Protein AF-A0A2E0YSV2-F1 (afdb_monomer)

Structure (mmCIF, N/CA/C/O backbone):
data_AF-A0A2E0YSV2-F1
#
_entry.id   AF-A0A2E0YSV2-F1
#
loop_
_atom_site.group_PDB
_atom_site.id
_atom_site.type_symbol
_atom_site.label_atom_id
_atom_site.label_alt_id
_atom_site.label_comp_id
_atom_site.label_asym_id
_atom_site.label_entity_id
_atom_site.label_seq_id
_atom_site.pdbx_PDB_ins_code
_atom_site.Cartn_x
_atom_site.Cartn_y
_atom_site.Cartn_z
_atom_site.occupancy
_atom_site.B_iso_or_equiv
_atom_site.auth_seq_id
_atom_site.auth_comp_id
_atom_site.auth_asym_id
_atom_site.auth_atom_id
_atom_site.pdbx_PDB_model_num
ATOM 1 N N . MET A 1 1 ? -1.233 -5.676 -20.119 1.00 52.59 1 MET A N 1
ATOM 2 C CA . MET A 1 1 ? -2.463 -4.880 -19.888 1.00 52.59 1 MET A CA 1
ATOM 3 C C . MET A 1 1 ? -2.599 -4.686 -18.378 1.00 52.59 1 MET A C 1
ATOM 5 O O . MET A 1 1 ? -2.211 -5.600 -17.661 1.00 52.59 1 MET A O 1
ATOM 9 N N . ILE A 1 2 ? -3.046 -3.529 -17.864 1.00 56.75 2 ILE A N 1
ATOM 10 C CA . ILE A 1 2 ? -3.364 -3.408 -16.423 1.00 56.75 2 ILE A CA 1
ATOM 11 C C . ILE A 1 2 ? -4.667 -4.171 -16.215 1.00 56.75 2 ILE A C 1
ATOM 13 O O . ILE A 1 2 ? -5.669 -3.808 -16.828 1.00 56.75 2 ILE A O 1
ATOM 17 N N . GLN A 1 3 ? -4.636 -5.255 -15.441 1.00 59.00 3 GLN A N 1
ATOM 18 C CA . GLN A 1 3 ? -5.777 -6.163 -15.375 1.00 59.00 3 GLN A CA 1
ATOM 19 C C . GLN A 1 3 ? -6.848 -5.660 -14.395 1.00 59.00 3 GLN A C 1
ATOM 21 O O . GLN A 1 3 ? -8.023 -5.757 -14.731 1.00 59.00 3 GLN A O 1
ATOM 26 N N . PHE A 1 4 ? -6.489 -5.092 -13.231 1.00 71.75 4 PHE A N 1
ATOM 27 C CA . PHE A 1 4 ? -7.452 -4.528 -12.258 1.00 71.75 4 PHE A CA 1
ATOM 28 C C . PHE A 1 4 ? -6.756 -3.802 -11.080 1.00 71.75 4 PHE A C 1
ATOM 30 O O . PHE A 1 4 ? -5.573 -4.028 -10.802 1.00 71.75 4 PHE A O 1
ATOM 37 N N . LEU A 1 5 ? -7.491 -2.917 -10.388 1.00 72.69 5 LEU A N 1
ATOM 38 C CA . LEU A 1 5 ? -7.067 -2.229 -9.155 1.00 72.69 5 LEU A CA 1
ATOM 39 C C . LEU A 1 5 ? -7.103 -3.211 -7.982 1.00 72.69 5 LEU A C 1
ATOM 41 O O . LEU A 1 5 ? -8.161 -3.517 -7.491 1.00 72.69 5 LEU A O 1
ATOM 45 N N . LYS A 1 6 ? -5.983 -3.689 -7.466 1.00 80.00 6 LYS A N 1
ATOM 46 C CA . LYS A 1 6 ? -5.966 -4.673 -6.381 1.00 80.00 6 LYS A CA 1
ATOM 47 C C . LYS A 1 6 ? -6.408 -4.109 -5.029 1.00 80.00 6 LYS A C 1
ATOM 49 O O . LYS A 1 6 ? -7.178 -4.757 -4.328 1.00 80.00 6 LYS A O 1
ATOM 54 N N . VAL A 1 7 ? -5.874 -2.958 -4.640 1.00 88.62 7 VAL A N 1
ATOM 55 C CA . VAL A 1 7 ? -6.007 -2.444 -3.273 1.00 88.62 7 VAL A CA 1
ATOM 56 C C . VAL A 1 7 ? -6.000 -0.923 -3.265 1.00 88.62 7 VAL A C 1
ATOM 58 O O . VAL A 1 7 ? -5.335 -0.291 -4.091 1.00 88.62 7 VAL A O 1
ATOM 61 N N . ILE A 1 8 ? -6.755 -0.352 -2.332 1.00 93.75 8 ILE A N 1
ATOM 62 C CA . ILE A 1 8 ? -6.673 1.056 -1.953 1.00 93.75 8 ILE A CA 1
ATOM 63 C C . ILE A 1 8 ? -6.161 1.096 -0.520 1.00 93.75 8 ILE A C 1
ATOM 65 O O . ILE A 1 8 ? -6.873 0.655 0.381 1.00 93.75 8 ILE A O 1
ATOM 69 N N . ASP A 1 9 ? -4.973 1.650 -0.304 1.00 95.50 9 ASP A N 1
ATOM 70 C CA . ASP A 1 9 ? -4.430 1.799 1.040 1.00 95.50 9 ASP A CA 1
ATOM 71 C C . ASP A 1 9 ? -4.544 3.238 1.527 1.00 95.50 9 ASP A C 1
ATOM 73 O O . ASP A 1 9 ? -4.171 4.203 0.849 1.00 95.50 9 ASP A O 1
ATOM 77 N N . ILE A 1 10 ? -5.050 3.369 2.743 1.00 96.94 10 ILE A N 1
ATOM 78 C CA . ILE A 1 10 ? -5.317 4.621 3.430 1.00 96.94 10 ILE A CA 1
ATOM 79 C C . ILE A 1 10 ? -4.297 4.757 4.555 1.00 96.94 10 ILE A C 1
ATOM 81 O O . ILE A 1 10 ? -4.208 3.903 5.439 1.00 96.94 10 ILE A O 1
ATOM 85 N N . ALA A 1 11 ? -3.537 5.848 4.527 1.00 95.94 11 ALA A N 1
ATOM 86 C CA . ALA A 1 11 ? -2.695 6.245 5.640 1.00 95.94 11 ALA A CA 1
ATOM 87 C C . ALA A 1 11 ? -3.580 6.665 6.816 1.00 95.94 11 ALA A C 1
ATOM 89 O O . ALA A 1 11 ? -4.448 7.528 6.673 1.00 95.94 11 ALA A O 1
ATOM 90 N N . VAL A 1 12 ? -3.326 6.089 7.984 1.00 95.50 12 VAL A N 1
ATOM 91 C CA . VAL A 1 12 ? -3.975 6.433 9.250 1.00 95.50 12 VAL A CA 1
ATOM 92 C C . VAL A 1 12 ? -2.918 6.646 10.325 1.00 95.50 12 VAL A C 1
ATOM 94 O O . VAL A 1 12 ? -1.826 6.075 10.275 1.00 95.50 12 VAL A O 1
ATOM 97 N N . LYS A 1 13 ? -3.223 7.472 11.321 1.00 95.12 13 LYS A N 1
ATOM 98 C CA . LYS A 1 13 ? -2.360 7.607 12.494 1.00 95.12 13 LYS A CA 1
ATOM 99 C C . LYS A 1 13 ? -2.370 6.306 13.294 1.00 95.12 13 LYS A C 1
ATOM 101 O O . LYS A 1 13 ? -3.385 5.608 13.347 1.00 95.12 13 LYS A O 1
ATOM 106 N N . LEU A 1 14 ? -1.252 5.981 13.940 1.00 93.31 14 LEU A N 1
ATOM 107 C CA . LEU A 1 14 ? -1.101 4.710 14.652 1.00 93.31 14 LEU A CA 1
ATOM 108 C C . LEU A 1 14 ? -2.128 4.546 15.775 1.00 93.31 14 LEU A C 1
ATOM 110 O O . LEU A 1 14 ? -2.735 3.485 15.893 1.00 93.31 14 LEU A O 1
ATOM 114 N N . GLU A 1 15 ? -2.392 5.609 16.534 1.00 95.25 15 GLU A N 1
ATOM 115 C CA . GLU A 1 15 ? -3.407 5.641 17.589 1.00 95.25 15 GLU A CA 1
ATOM 116 C C . GLU A 1 15 ? -4.844 5.446 17.073 1.00 95.25 15 GLU A C 1
ATOM 118 O O . GLU A 1 15 ? -5.737 5.093 17.843 1.00 95.25 15 GLU A O 1
ATOM 123 N N . ASN A 1 16 ? -5.070 5.643 15.771 1.00 96.25 16 ASN A N 1
ATOM 124 C CA . ASN A 1 16 ? -6.374 5.498 15.136 1.00 96.25 16 ASN A CA 1
ATOM 125 C C . ASN A 1 16 ? -6.566 4.143 14.449 1.00 96.25 16 ASN A C 1
ATOM 127 O O . ASN A 1 16 ? -7.705 3.816 14.119 1.00 96.25 16 ASN A O 1
ATOM 131 N N . LEU A 1 17 ? -5.507 3.352 14.233 1.00 97.25 17 LEU A N 1
ATOM 132 C CA . LEU A 1 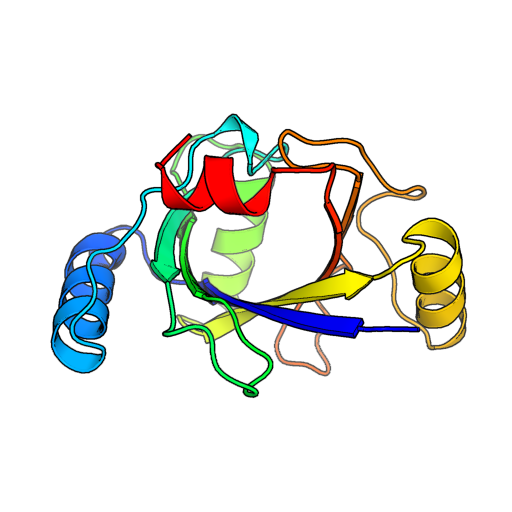17 ? -5.569 2.161 13.381 1.00 97.25 17 LEU A CA 1
ATOM 133 C C . LEU A 1 17 ? -6.643 1.162 13.832 1.00 97.25 17 LEU A C 1
ATOM 135 O O . LEU A 1 17 ? -7.459 0.740 13.014 1.00 97.25 17 LEU A O 1
ATOM 139 N N . ASP A 1 18 ? -6.686 0.809 15.119 1.00 97.50 18 ASP A N 1
ATOM 140 C CA . ASP A 1 18 ? -7.641 -0.187 15.629 1.00 97.50 18 ASP A CA 1
ATOM 141 C C . ASP A 1 18 ? -9.090 0.328 15.537 1.00 97.50 18 ASP A C 1
ATOM 143 O O . ASP A 1 18 ? -9.994 -0.394 15.113 1.00 97.50 18 ASP A O 1
ATOM 147 N N . LYS A 1 19 ? -9.314 1.613 15.845 1.00 97.81 19 LYS A N 1
ATOM 148 C CA . LYS A 1 19 ? -10.632 2.259 15.719 1.00 97.81 19 LYS A CA 1
ATOM 149 C C . LYS A 1 19 ? -11.085 2.349 14.259 1.00 97.81 19 LYS A C 1
ATOM 151 O O . LYS A 1 19 ? -12.252 2.085 13.961 1.00 97.81 19 LYS A O 1
ATOM 156 N N . ALA A 1 20 ? -10.187 2.737 13.356 1.00 97.44 20 ALA A N 1
ATOM 157 C CA . ALA A 1 20 ? -10.461 2.817 11.928 1.00 97.44 20 ALA A CA 1
ATOM 158 C C . ALA A 1 20 ? -10.780 1.427 11.369 1.00 97.44 20 ALA A C 1
ATOM 160 O O . ALA A 1 20 ? -11.791 1.267 10.692 1.00 97.44 20 ALA A O 1
ATOM 161 N N . THR A 1 21 ? -9.987 0.418 11.737 1.00 98.06 21 THR A N 1
ATOM 162 C CA . THR A 1 21 ? -10.215 -0.984 11.360 1.00 98.06 21 THR A CA 1
ATOM 163 C C . T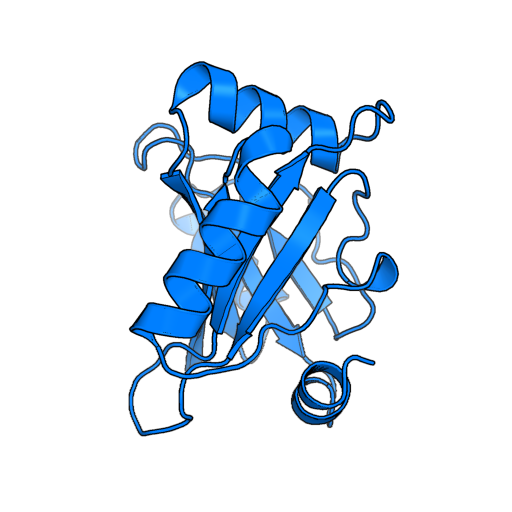HR A 1 21 ? -11.610 -1.418 11.771 1.00 98.06 21 THR A C 1
ATOM 165 O O . THR A 1 21 ? -12.403 -1.769 10.904 1.00 98.06 21 THR A O 1
ATOM 168 N N . LYS A 1 22 ? -11.967 -1.253 13.051 1.00 98.19 22 LYS A N 1
ATOM 169 C CA . LYS A 1 22 ? -13.298 -1.619 13.546 1.00 98.19 22 LYS A CA 1
ATOM 170 C C . LYS A 1 22 ? -14.427 -0.905 12.798 1.00 98.19 22 LYS A C 1
ATOM 172 O O . LYS A 1 22 ? -15.436 -1.521 12.475 1.00 98.19 22 LYS A O 1
ATOM 177 N N . THR A 1 23 ? -14.244 0.382 12.497 1.00 97.31 23 THR A N 1
ATOM 178 C CA . THR A 1 23 ? -15.225 1.179 11.741 1.00 97.31 23 THR A CA 1
ATOM 179 C C . THR A 1 23 ? -15.465 0.593 10.349 1.00 97.31 23 THR A C 1
ATOM 181 O O . THR A 1 23 ? -16.609 0.480 9.916 1.00 97.31 23 THR A O 1
ATOM 184 N N . TRP A 1 24 ? -14.397 0.210 9.648 1.00 95.88 24 TRP A N 1
ATOM 185 C CA . TRP A 1 24 ? -14.501 -0.388 8.321 1.00 95.88 24 TRP A CA 1
ATOM 186 C C . TRP A 1 24 ? -15.040 -1.820 8.361 1.00 95.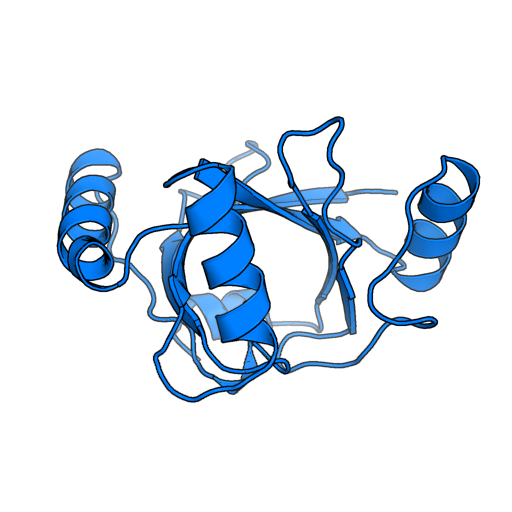88 24 TRP A C 1
ATOM 188 O O . TRP A 1 24 ? -15.837 -2.170 7.496 1.00 95.88 24 TRP A O 1
ATOM 198 N N . GLU A 1 25 ? -14.676 -2.621 9.365 1.00 96.06 25 GLU A N 1
ATOM 199 C CA . GLU A 1 25 ? -15.249 -3.958 9.575 1.00 96.06 25 GLU A CA 1
ATOM 200 C C . GLU A 1 25 ? -16.765 -3.881 9.782 1.00 96.06 25 GLU A C 1
ATOM 202 O O . GLU A 1 25 ? -17.517 -4.611 9.140 1.00 96.06 25 GLU A O 1
ATOM 207 N N . ASP A 1 26 ? -17.230 -2.943 10.615 1.00 96.56 26 ASP A N 1
ATOM 208 C CA . ASP A 1 26 ? -18.659 -2.714 10.851 1.00 96.56 26 ASP A CA 1
ATOM 209 C C . ASP A 1 26 ? -19.380 -2.212 9.598 1.00 96.56 26 ASP A C 1
ATOM 211 O O . ASP A 1 26 ? -20.512 -2.609 9.328 1.00 96.56 26 ASP A O 1
ATOM 215 N N . LEU A 1 27 ? -18.742 -1.344 8.813 1.00 94.25 27 LEU A N 1
ATOM 216 C CA . LEU A 1 27 ? -19.342 -0.809 7.595 1.00 94.25 27 LEU A CA 1
ATOM 217 C C . LEU A 1 27 ? -19.460 -1.871 6.495 1.00 94.25 27 LEU A C 1
ATOM 219 O O . LEU A 1 27 ? -20.482 -1.950 5.816 1.00 94.25 27 LEU A O 1
ATOM 223 N N . LEU A 1 28 ? -18.400 -2.653 6.300 1.00 91.31 28 LEU A N 1
ATOM 224 C CA . LEU A 1 28 ? -18.281 -3.614 5.206 1.00 91.31 28 LEU A CA 1
ATOM 225 C C . LEU A 1 28 ? -18.786 -5.010 5.578 1.00 91.31 28 LEU A C 1
ATOM 227 O O . LEU A 1 28 ? -18.983 -5.826 4.682 1.00 91.31 28 LEU A O 1
ATOM 231 N N . GLN A 1 29 ? -19.020 -5.270 6.868 1.00 93.25 29 GLN A N 1
ATOM 232 C CA . GLN A 1 29 ? -19.409 -6.577 7.405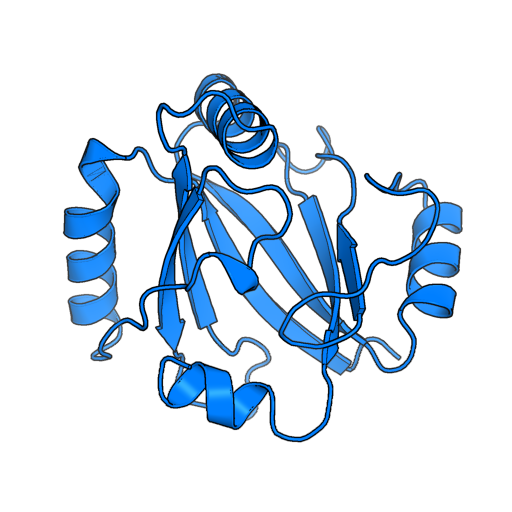 1.00 93.25 29 GLN A CA 1
ATOM 233 C C . GLN A 1 29 ? -18.382 -7.668 7.056 1.00 93.25 29 GLN A C 1
ATOM 235 O O . GLN A 1 29 ? -18.735 -8.766 6.625 1.00 93.25 29 GLN A O 1
ATOM 240 N N . VAL A 1 30 ? -17.097 -7.345 7.229 1.00 92.62 30 VAL A N 1
ATOM 241 C CA . VAL A 1 30 ? -15.959 -8.252 7.003 1.00 92.62 30 VAL A CA 1
ATOM 242 C C . VAL A 1 30 ? -14.991 -8.181 8.176 1.00 92.62 30 VAL A C 1
ATOM 244 O O . VAL A 1 30 ? -14.917 -7.158 8.850 1.00 92.62 30 VAL A O 1
ATOM 247 N N . GLU A 1 31 ? -14.228 -9.248 8.389 1.00 94.94 31 GLU A N 1
ATOM 248 C CA . GLU A 1 31 ? -13.089 -9.241 9.310 1.00 94.94 31 GLU A CA 1
ATOM 249 C C . GLU A 1 31 ? -11.830 -8.780 8.572 1.00 94.94 31 GLU A C 1
ATOM 251 O O . GLU A 1 31 ? -11.614 -9.125 7.405 1.00 94.94 31 GLU A O 1
ATOM 256 N N . HIS A 1 32 ? -10.994 -7.988 9.239 1.00 96.19 32 HIS A N 1
ATOM 257 C CA . HIS A 1 32 ? -9.709 -7.594 8.675 1.00 96.19 32 HIS A CA 1
ATOM 258 C C . HIS A 1 32 ? -8.687 -8.737 8.711 1.00 96.19 32 HIS A C 1
ATOM 260 O O . HIS A 1 32 ? -8.696 -9.608 9.578 1.00 96.19 32 HIS A O 1
ATOM 266 N N . ILE A 1 33 ? -7.729 -8.663 7.792 1.00 95.50 33 ILE A N 1
ATOM 267 C CA . ILE A 1 33 ? -6.540 -9.505 7.731 1.00 95.50 33 ILE A CA 1
ATOM 268 C C . ILE A 1 33 ? -5.338 -8.634 8.125 1.00 95.50 33 ILE A C 1
ATOM 270 O O . ILE A 1 33 ? -5.000 -7.703 7.384 1.00 95.50 33 ILE A O 1
ATOM 274 N N . PRO A 1 34 ? -4.674 -8.892 9.266 1.00 95.31 34 PRO A N 1
ATOM 275 C CA . PRO A 1 34 ? -3.433 -8.211 9.612 1.00 95.31 34 PRO A CA 1
ATOM 276 C C . PRO A 1 34 ? -2.349 -8.499 8.569 1.00 95.31 34 PRO A C 1
ATOM 278 O O . PRO A 1 34 ? -2.089 -9.652 8.225 1.00 95.31 34 PRO A O 1
ATOM 281 N N . MET A 1 35 ? -1.688 -7.457 8.072 1.00 91.94 35 MET A N 1
ATOM 282 C CA . MET A 1 35 ? -0.585 -7.615 7.130 1.00 91.94 35 MET A CA 1
ATOM 283 C C . MET A 1 35 ? 0.675 -8.071 7.869 1.00 91.94 35 MET A C 1
ATOM 285 O O . MET A 1 35 ? 1.109 -7.431 8.831 1.00 91.94 35 MET A O 1
ATOM 289 N N . LYS A 1 36 ? 1.300 -9.152 7.395 1.00 90.56 36 LYS A N 1
ATOM 290 C CA . LYS A 1 36 ? 2.603 -9.589 7.909 1.00 90.56 36 LYS A CA 1
ATOM 291 C C . LYS A 1 36 ? 3.740 -8.712 7.400 1.00 90.56 36 LYS A C 1
ATOM 293 O O . LYS A 1 36 ? 3.670 -8.146 6.312 1.00 90.56 36 LYS A O 1
ATOM 298 N N . GLU A 1 37 ? 4.823 -8.662 8.170 1.00 87.25 37 GLU A N 1
ATOM 299 C CA . GLU A 1 37 ? 5.990 -7.823 7.872 1.00 87.25 37 GLU A CA 1
ATOM 300 C C . GLU A 1 37 ? 6.637 -8.156 6.519 1.00 87.25 37 GLU A C 1
ATOM 302 O O . GLU A 1 37 ? 7.054 -7.255 5.802 1.00 87.25 37 GLU A O 1
ATOM 307 N N . GLU A 1 38 ? 6.630 -9.426 6.110 1.00 87.06 38 GLU A N 1
ATOM 308 C CA . GLU A 1 38 ? 7.178 -9.894 4.826 1.00 87.06 38 GLU A CA 1
ATOM 309 C C . GLU A 1 38 ? 6.476 -9.330 3.574 1.00 87.06 38 GLU A C 1
ATOM 311 O O . GLU A 1 38 ? 7.044 -9.357 2.479 1.00 87.06 38 GLU A O 1
ATOM 316 N N . TYR A 1 39 ? 5.265 -8.782 3.720 1.00 86.19 39 TYR A N 1
ATOM 317 C CA . TYR A 1 39 ? 4.548 -8.104 2.634 1.00 86.19 39 TYR A CA 1
ATOM 318 C C . TYR A 1 39 ? 4.908 -6.621 2.497 1.00 86.19 39 TYR A C 1
ATOM 320 O O . TYR A 1 39 ? 4.500 -5.993 1.522 1.00 86.19 39 TYR A O 1
ATOM 328 N N . ASN A 1 40 ? 5.695 -6.074 3.426 1.00 86.00 40 ASN A N 1
ATOM 329 C CA . ASN A 1 40 ? 6.215 -4.716 3.367 1.00 86.00 40 ASN A CA 1
ATOM 330 C C . ASN A 1 40 ? 7.745 -4.735 3.533 1.00 86.00 40 ASN A C 1
ATOM 332 O O . ASN A 1 40 ? 8.242 -4.550 4.647 1.00 86.00 40 ASN A O 1
ATOM 336 N N . PRO A 1 41 ? 8.501 -4.958 2.443 1.00 82.81 41 PRO A N 1
ATOM 337 C CA . PRO A 1 41 ? 9.956 -5.090 2.509 1.00 82.81 41 PRO A CA 1
ATOM 338 C C . PRO A 1 41 ? 10.659 -3.833 3.047 1.00 82.81 41 PRO A C 1
ATOM 340 O O . PRO A 1 41 ? 11.735 -3.952 3.628 1.00 82.81 41 PRO A O 1
ATOM 343 N N . ASP A 1 42 ? 10.033 -2.656 2.924 1.00 85.31 42 ASP A N 1
ATOM 344 C CA . ASP A 1 42 ? 10.552 -1.382 3.446 1.00 85.31 42 ASP A CA 1
ATOM 345 C C . ASP A 1 42 ? 10.396 -1.258 4.981 1.00 85.31 42 ASP A C 1
ATOM 347 O O . ASP A 1 42 ? 10.940 -0.337 5.599 1.00 85.31 42 ASP A O 1
ATOM 351 N N . GLY A 1 43 ? 9.648 -2.173 5.613 1.00 90.88 43 GLY A N 1
ATOM 352 C CA . GLY A 1 43 ? 9.394 -2.198 7.053 1.00 90.88 43 GLY A CA 1
ATOM 353 C C . GLY A 1 43 ? 8.550 -1.022 7.561 1.00 90.88 43 GLY A C 1
ATOM 354 O O . GLY A 1 43 ? 8.010 -0.220 6.797 1.00 90.88 43 GLY A O 1
ATOM 355 N N . GLY A 1 44 ? 8.375 -0.935 8.882 1.00 93.06 44 GLY A N 1
ATOM 356 C CA . GLY A 1 44 ? 7.857 0.291 9.504 1.00 93.06 44 GLY A CA 1
ATOM 357 C C . GLY A 1 44 ? 6.387 0.580 9.395 1.00 93.06 44 GLY A C 1
ATOM 358 O O . GLY A 1 44 ? 5.970 1.676 9.749 1.00 93.06 44 GLY A O 1
ATOM 359 N N . VAL A 1 45 ? 5.595 -0.357 8.896 1.00 94.88 45 VAL A N 1
ATOM 360 C CA . VAL A 1 45 ? 4.156 -0.166 8.752 1.00 94.88 45 VAL A CA 1
ATOM 361 C C . VAL A 1 45 ? 3.444 -1.289 9.481 1.00 94.88 45 VAL A C 1
ATOM 363 O O . VAL A 1 45 ? 3.796 -2.462 9.344 1.00 94.88 45 VAL A O 1
ATOM 366 N N . ARG A 1 46 ? 2.449 -0.925 10.287 1.00 96.00 46 ARG A N 1
ATOM 367 C CA . ARG A 1 46 ? 1.404 -1.842 10.739 1.00 96.00 46 ARG A CA 1
ATOM 368 C C . ARG A 1 46 ? 0.212 -1.622 9.819 1.00 96.00 46 ARG A C 1
ATOM 370 O O . ARG A 1 46 ? -0.213 -0.480 9.658 1.00 96.00 46 ARG A O 1
ATOM 377 N N . ALA A 1 47 ? -0.309 -2.687 9.224 1.00 95.69 47 ALA A N 1
ATOM 378 C CA . ALA A 1 47 ? -1.459 -2.575 8.342 1.00 95.69 47 ALA A CA 1
ATOM 379 C C . ALA A 1 47 ? -2.494 -3.665 8.593 1.00 95.69 47 ALA A C 1
ATOM 381 O O . ALA A 1 47 ? -2.147 -4.787 8.959 1.00 95.69 47 ALA A O 1
ATOM 382 N N . ASN A 1 48 ? -3.750 -3.314 8.345 1.00 96.88 48 ASN A N 1
ATOM 383 C CA . ASN A 1 48 ? -4.891 -4.218 8.339 1.00 96.88 48 ASN A CA 1
ATOM 384 C C . ASN A 1 48 ? -5.577 -4.091 6.980 1.00 96.88 48 ASN A C 1
ATOM 386 O O . ASN A 1 48 ? -5.905 -2.979 6.567 1.00 96.88 48 ASN A O 1
ATOM 390 N N . HIS A 1 49 ? -5.794 -5.200 6.279 1.00 95.31 49 HIS A N 1
ATOM 391 C CA . HIS A 1 49 ? -6.531 -5.205 5.019 1.00 95.31 49 HIS A CA 1
ATOM 392 C C . HIS A 1 49 ? -7.944 -5.741 5.228 1.00 95.31 49 HIS A C 1
ATOM 394 O O . HIS A 1 49 ? -8.125 -6.838 5.741 1.00 95.31 49 HIS A O 1
ATOM 400 N N . LEU A 1 50 ? -8.944 -4.988 4.788 1.00 94.62 50 LEU A N 1
ATOM 401 C CA . LEU A 1 50 ? -10.339 -5.403 4.768 1.00 94.62 50 LEU A CA 1
ATOM 402 C C . LEU A 1 50 ? -10.640 -6.005 3.392 1.00 94.62 50 LEU A C 1
ATOM 404 O O . LEU A 1 50 ? -10.667 -5.255 2.408 1.00 94.62 50 LEU A O 1
ATOM 408 N N . PRO A 1 51 ? -10.820 -7.334 3.281 1.00 91.69 51 PRO A N 1
ATOM 409 C CA . PRO A 1 51 ? -11.140 -7.964 2.011 1.00 91.69 51 PRO A CA 1
ATOM 410 C C . PRO A 1 51 ? -12.517 -7.494 1.547 1.00 91.69 51 PRO A C 1
ATOM 412 O O . PRO A 1 51 ? -13.489 -7.544 2.295 1.00 91.69 51 PRO A O 1
ATOM 415 N N . LEU A 1 52 ? -12.614 -7.052 0.298 1.00 87.31 52 LEU A N 1
ATOM 416 C CA . LEU A 1 52 ? -13.902 -6.748 -0.310 1.00 87.31 52 LEU A CA 1
ATOM 417 C C . LEU A 1 52 ? -14.468 -8.016 -0.966 1.00 87.31 52 LEU A C 1
ATOM 419 O O . LEU A 1 52 ? -13.692 -8.832 -1.480 1.00 87.31 52 LEU A O 1
ATOM 423 N N . PRO A 1 53 ? -15.803 -8.210 -0.969 1.00 72.44 53 PRO A N 1
ATOM 424 C CA . PRO A 1 53 ? -16.423 -9.324 -1.672 1.00 72.44 53 PRO A CA 1
ATOM 425 C C . PRO A 1 53 ? -15.954 -9.339 -3.127 1.00 72.44 53 PRO A C 1
ATOM 427 O O . PRO A 1 53 ? -16.151 -8.373 -3.865 1.00 72.44 53 PRO A O 1
ATOM 430 N N . ALA A 1 54 ? -15.314 -10.433 -3.535 1.00 60.53 54 ALA A N 1
ATOM 431 C CA . ALA A 1 54 ? -14.855 -10.596 -4.904 1.00 60.53 54 ALA A CA 1
ATOM 432 C C . ALA A 1 54 ? -16.076 -10.762 -5.826 1.00 60.53 54 ALA A C 1
ATOM 434 O O . ALA A 1 54 ? -16.688 -11.826 -5.877 1.00 60.53 54 ALA A O 1
ATOM 435 N N . GLY A 1 55 ? -16.435 -9.687 -6.524 1.00 60.84 55 GLY A N 1
ATOM 436 C CA . GLY A 1 55 ? -17.344 -9.674 -7.669 1.00 60.84 55 GLY A CA 1
ATOM 437 C C . GLY A 1 55 ? -16.646 -9.069 -8.890 1.00 60.84 55 GLY A C 1
ATOM 438 O O . GLY A 1 55 ? -15.430 -8.912 -8.895 1.00 60.84 55 GLY A O 1
ATOM 439 N N . GLU A 1 56 ? -17.400 -8.668 -9.914 1.00 51.38 56 GLU A N 1
ATOM 440 C CA . GLU A 1 56 ? -16.858 -7.997 -11.115 1.00 51.38 56 GLU A CA 1
ATOM 441 C C . GLU A 1 56 ? -16.256 -6.598 -10.843 1.00 51.38 56 GLU A C 1
ATOM 443 O O . GLU A 1 56 ? -15.744 -5.949 -11.756 1.00 51.38 56 GLU A O 1
ATOM 448 N N . LEU A 1 57 ? -16.314 -6.103 -9.602 1.00 55.38 57 LEU A N 1
ATOM 449 C CA . LEU A 1 57 ? -15.728 -4.820 -9.225 1.00 55.38 57 LEU A CA 1
ATOM 450 C C . LEU A 1 57 ? -14.247 -4.966 -8.873 1.00 55.38 57 LEU A C 1
ATOM 452 O O . LEU A 1 57 ? -13.837 -5.850 -8.129 1.00 55.38 57 LEU A O 1
ATOM 456 N N . ALA A 1 58 ? -13.462 -4.036 -9.417 1.00 69.12 58 ALA A N 1
ATOM 457 C CA . ALA A 1 58 ? -12.022 -4.156 -9.594 1.00 69.12 58 ALA A CA 1
ATOM 458 C C . ALA A 1 58 ? -11.196 -4.312 -8.305 1.00 69.12 58 ALA A C 1
ATOM 460 O O . ALA A 1 58 ? -10.120 -4.879 -8.417 1.00 69.12 58 ALA A O 1
ATOM 461 N N . CYS A 1 59 ? -11.673 -3.839 -7.140 1.00 83.44 59 CYS A N 1
ATOM 462 C CA . CYS A 1 59 ? -10.908 -3.727 -5.888 1.00 83.44 59 CYS A CA 1
ATOM 463 C C . CYS A 1 59 ? -11.037 -4.948 -4.968 1.00 83.44 59 CYS A C 1
ATOM 465 O O . CYS A 1 59 ? -12.141 -5.291 -4.553 1.00 83.44 59 CYS A O 1
ATOM 467 N N . HIS A 1 60 ? -9.912 -5.564 -4.592 1.00 86.88 60 HIS A N 1
A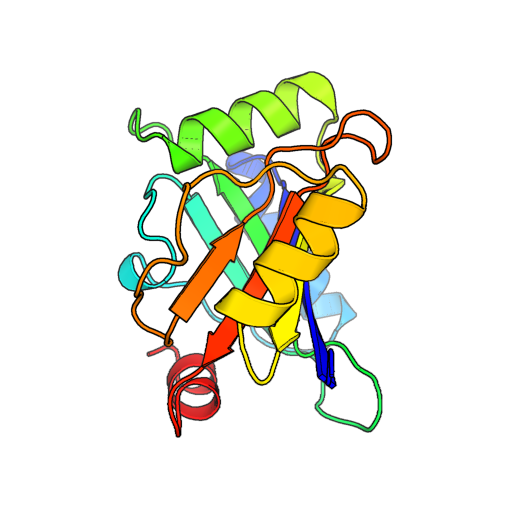TOM 468 C CA . HIS A 1 60 ? -9.893 -6.734 -3.706 1.00 86.88 60 HIS A CA 1
ATOM 469 C C . HIS A 1 60 ? -9.837 -6.388 -2.218 1.00 86.88 60 HIS A C 1
ATOM 471 O O . HIS A 1 60 ? -10.245 -7.214 -1.400 1.00 86.88 60 HIS A O 1
ATOM 477 N N . ALA A 1 61 ? -9.312 -5.220 -1.845 1.00 90.94 61 ALA A N 1
ATOM 478 C CA . ALA A 1 61 ? -9.194 -4.840 -0.443 1.00 90.94 61 ALA A CA 1
ATOM 479 C C . ALA A 1 61 ? -9.085 -3.327 -0.232 1.00 90.94 61 ALA A C 1
ATOM 481 O O . ALA A 1 61 ? -8.615 -2.589 -1.100 1.00 90.94 61 ALA A O 1
ATOM 482 N N . ILE A 1 62 ? -9.458 -2.893 0.970 1.00 94.06 62 ILE A N 1
ATOM 483 C CA . ILE A 1 62 ? -9.056 -1.598 1.525 1.00 94.06 62 ILE A CA 1
ATOM 484 C C . ILE A 1 62 ? -8.009 -1.867 2.599 1.00 94.06 62 ILE A C 1
ATOM 486 O O . ILE A 1 62 ? -8.291 -2.596 3.547 1.00 94.06 62 ILE A O 1
ATOM 490 N N . GLY A 1 63 ? -6.816 -1.299 2.467 1.00 95.81 63 GLY A N 1
ATOM 491 C CA . GLY A 1 63 ? -5.804 -1.350 3.513 1.00 95.81 63 GLY A CA 1
ATOM 492 C C . GLY A 1 63 ? -5.815 -0.103 4.380 1.00 95.81 63 GLY A C 1
ATOM 493 O O . GLY A 1 63 ? -5.980 1.015 3.901 1.00 95.81 63 GLY A O 1
ATOM 494 N N . LEU A 1 64 ? -5.633 -0.290 5.680 1.00 97.81 64 LEU A N 1
ATOM 495 C CA . LEU A 1 64 ? -5.399 0.784 6.637 1.00 97.81 64 LEU A CA 1
ATOM 496 C C . LEU A 1 64 ? -3.970 0.645 7.131 1.00 97.81 64 LEU A C 1
ATOM 498 O O . LEU A 1 64 ? -3.627 -0.387 7.706 1.00 97.81 64 LEU A O 1
ATOM 502 N N . MET A 1 65 ? -3.144 1.659 6.893 1.00 97.25 65 MET A N 1
ATOM 503 C CA . MET A 1 65 ? -1.709 1.613 7.154 1.00 97.25 65 MET A CA 1
ATOM 504 C C . MET A 1 65 ? -1.298 2.695 8.136 1.00 97.25 65 MET A C 1
ATOM 506 O O . MET A 1 65 ? -1.597 3.868 7.928 1.00 97.25 65 MET A O 1
ATOM 510 N N . ALA A 1 66 ? -0.559 2.310 9.170 1.00 97.62 66 ALA A N 1
ATOM 511 C CA . ALA A 1 66 ? 0.005 3.230 10.143 1.00 97.62 66 ALA A CA 1
ATOM 512 C C . ALA A 1 66 ? 1.525 3.071 10.253 1.00 97.62 66 ALA A C 1
ATOM 514 O O . ALA A 1 66 ? 2.017 1.936 10.287 1.00 97.62 66 ALA A O 1
ATOM 515 N N . PRO A 1 67 ? 2.282 4.179 10.360 1.00 97.06 67 PRO A N 1
ATOM 516 C CA . PRO A 1 67 ? 3.717 4.108 10.572 1.00 97.06 67 PRO A CA 1
ATOM 517 C C . PRO A 1 67 ? 4.024 3.608 11.989 1.00 97.06 67 PRO A C 1
ATOM 519 O O . PRO A 1 67 ? 3.408 4.039 12.963 1.00 97.06 67 PRO A O 1
ATOM 522 N N . LYS A 1 68 ? 5.008 2.718 12.106 1.00 94.75 68 LYS A N 1
ATOM 523 C CA . LYS A 1 68 ? 5.644 2.335 13.368 1.00 94.75 68 LYS A CA 1
ATOM 524 C C . LYS A 1 68 ? 6.692 3.387 13.753 1.00 94.75 68 LYS A C 1
ATOM 526 O O . LYS A 1 68 ? 7.291 4.043 12.898 1.00 94.75 68 LYS A O 1
ATOM 531 N N . ASP A 1 69 ? 6.952 3.518 15.050 1.00 90.88 69 ASP A N 1
ATOM 532 C CA . ASP A 1 69 ? 8.013 4.371 15.603 1.00 90.88 69 ASP A CA 1
ATOM 533 C C . ASP A 1 69 ? 9.345 3.599 15.719 1.00 90.88 69 ASP A C 1
ATOM 535 O O . ASP A 1 69 ? 9.949 3.539 16.786 1.00 90.88 69 ASP A O 1
ATOM 539 N N . ASP A 1 70 ? 9.791 2.963 14.628 1.00 92.00 70 ASP A N 1
ATOM 540 C CA . ASP A 1 70 ? 10.993 2.103 14.603 1.00 92.00 70 ASP A CA 1
ATOM 541 C C . ASP A 1 70 ? 12.152 2.651 13.747 1.00 92.00 70 ASP A C 1
ATOM 543 O O . ASP A 1 70 ? 13.224 2.051 13.684 1.00 92.00 70 ASP A O 1
ATOM 547 N N . GLY A 1 71 ? 11.958 3.808 13.105 1.00 90.75 71 GLY A N 1
ATOM 548 C CA . GLY A 1 71 ? 12.978 4.486 12.299 1.00 90.75 71 GLY A CA 1
ATOM 549 C C . GLY A 1 71 ? 13.213 3.895 10.905 1.00 90.75 71 GLY A C 1
ATOM 550 O O . GLY A 1 71 ? 14.071 4.408 10.189 1.00 90.75 71 GLY A O 1
ATOM 551 N N . SER A 1 72 ? 12.465 2.872 10.494 1.00 93.50 72 SER A N 1
ATOM 552 C CA . SER A 1 72 ? 12.566 2.287 9.149 1.00 93.50 72 SER A CA 1
ATOM 553 C C . SER A 1 72 ? 12.063 3.224 8.040 1.00 93.50 72 SER A C 1
ATOM 555 O O . SER A 1 72 ? 11.283 4.153 8.276 1.00 93.50 72 SER A O 1
ATOM 557 N N . GLU A 1 73 ? 12.508 2.974 6.807 1.00 90.75 73 GLU A N 1
ATOM 558 C CA . GLU A 1 73 ? 12.192 3.811 5.645 1.00 90.75 73 GLU A CA 1
ATOM 559 C C . GLU A 1 73 ? 10.685 3.862 5.362 1.00 90.75 73 GLU A C 1
ATOM 561 O O . GLU A 1 73 ? 10.124 4.954 5.239 1.00 90.75 73 GLU A O 1
ATOM 566 N N . GLY A 1 74 ? 10.003 2.709 5.343 1.00 90.62 74 GLY A N 1
ATOM 567 C CA . GLY A 1 74 ? 8.561 2.658 5.086 1.00 90.62 74 GLY A CA 1
ATOM 568 C C . GLY A 1 74 ? 7.746 3.450 6.114 1.00 90.62 74 GLY A C 1
ATOM 569 O O . GLY A 1 74 ? 6.838 4.204 5.747 1.00 90.62 74 GLY A O 1
ATOM 570 N N . GLY A 1 75 ? 8.125 3.367 7.394 1.00 94.75 75 GLY A N 1
ATOM 571 C CA . GLY A 1 75 ? 7.505 4.143 8.470 1.00 94.75 75 GLY A CA 1
ATOM 572 C C . GLY A 1 75 ? 7.748 5.649 8.342 1.00 94.75 75 GLY A C 1
ATOM 573 O O . GLY A 1 75 ? 6.832 6.444 8.563 1.00 94.75 75 GLY A O 1
ATOM 574 N N . GLN A 1 76 ? 8.955 6.066 7.945 1.00 94.06 76 GLN A N 1
ATOM 575 C CA . GLN A 1 76 ? 9.271 7.481 7.715 1.00 94.06 76 GLN A CA 1
ATOM 576 C C . GLN A 1 76 ? 8.472 8.067 6.545 1.00 94.06 76 GLN A C 1
ATOM 578 O O . GLN A 1 76 ? 7.890 9.142 6.688 1.00 94.06 76 GLN A O 1
ATOM 583 N N . VAL A 1 77 ? 8.391 7.356 5.416 1.00 92.50 77 VAL A N 1
ATOM 584 C CA . VAL A 1 77 ? 7.640 7.809 4.232 1.00 92.50 77 VAL A CA 1
ATOM 585 C C . VAL A 1 77 ? 6.159 7.998 4.560 1.00 92.50 77 VAL A C 1
ATOM 587 O O . VAL A 1 77 ? 5.571 9.027 4.224 1.00 92.50 77 VAL A O 1
ATOM 590 N N . LEU A 1 78 ? 5.549 7.035 5.255 1.00 95.00 78 LEU A N 1
ATOM 591 C CA . LEU A 1 78 ? 4.135 7.120 5.619 1.00 95.00 78 LEU A CA 1
ATOM 592 C C . LEU A 1 78 ? 3.867 8.227 6.653 1.00 95.00 78 LEU A C 1
ATOM 594 O O . LEU A 1 78 ? 2.845 8.909 6.581 1.00 95.00 78 LEU A O 1
ATOM 598 N N . ARG A 1 79 ? 4.803 8.469 7.578 1.00 96.06 79 ARG A N 1
ATOM 599 C CA . ARG A 1 79 ? 4.719 9.589 8.526 1.00 96.06 79 ARG A CA 1
ATOM 600 C C . ARG A 1 79 ? 4.773 10.941 7.821 1.00 96.06 79 ARG A C 1
ATOM 602 O O . ARG A 1 79 ? 3.928 11.786 8.091 1.00 96.06 79 ARG A O 1
ATOM 609 N N . GLN A 1 80 ? 5.697 11.119 6.877 1.00 94.81 80 GLN A N 1
ATOM 610 C CA . GLN A 1 80 ? 5.788 12.340 6.069 1.00 94.81 80 GLN A CA 1
ATOM 611 C C . GLN A 1 80 ? 4.505 12.584 5.262 1.00 94.81 80 GLN A C 1
ATOM 613 O O . GLN A 1 80 ? 4.049 13.723 5.150 1.00 94.81 80 GLN A O 1
ATOM 618 N N . HIS A 1 81 ? 3.888 11.518 4.736 1.00 95.75 81 HIS A N 1
ATOM 619 C CA . HIS A 1 81 ? 2.577 11.607 4.087 1.00 95.75 81 HIS A CA 1
ATOM 620 C C . HIS A 1 81 ? 1.509 12.132 5.052 1.00 95.75 81 HIS A C 1
ATOM 622 O O . HIS A 1 81 ? 0.830 13.107 4.738 1.00 95.75 81 HIS A O 1
ATOM 628 N N . LEU A 1 82 ? 1.395 11.538 6.244 1.00 96.50 82 LEU A N 1
ATOM 629 C CA . LEU A 1 82 ? 0.426 11.954 7.264 1.00 96.50 82 LEU A CA 1
ATOM 630 C C . LEU A 1 82 ? 0.645 13.396 7.739 1.00 96.50 82 LEU A C 1
ATOM 632 O O . LEU A 1 82 ? -0.326 14.123 7.936 1.00 96.50 82 LEU A O 1
ATOM 636 N N . GLU A 1 83 ? 1.894 13.825 7.915 1.00 95.94 83 GLU A N 1
ATOM 637 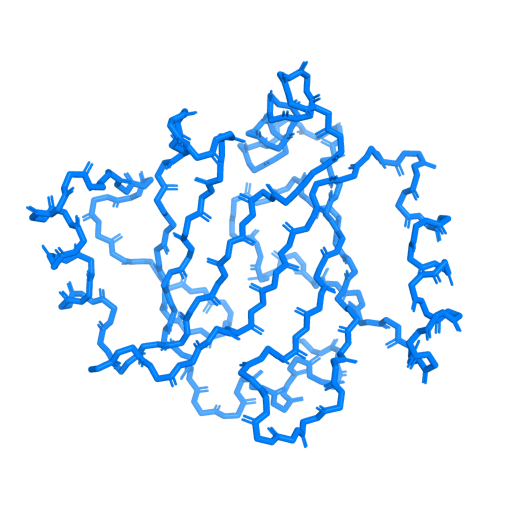C CA . GLU A 1 83 ? 2.229 15.200 8.307 1.00 95.94 83 GLU A CA 1
ATOM 638 C C . GLU A 1 83 ? 1.791 16.220 7.251 1.00 95.94 83 GLU A C 1
ATOM 640 O O . GLU A 1 83 ? 1.320 17.306 7.594 1.00 95.94 83 GLU A O 1
ATOM 645 N N . ARG A 1 84 ? 1.921 15.872 5.965 1.00 95.88 84 ARG A N 1
ATOM 646 C CA . ARG A 1 84 ? 1.627 16.781 4.852 1.00 95.88 84 ARG A CA 1
ATOM 647 C C . ARG A 1 84 ? 0.162 16.768 4.420 1.00 95.88 84 ARG A C 1
ATOM 649 O O . ARG A 1 84 ? -0.370 17.819 4.067 1.00 95.88 84 ARG A O 1
ATOM 656 N N . TYR A 1 85 ? -0.470 15.599 4.418 1.00 95.31 85 TYR A N 1
ATOM 657 C CA . TYR A 1 85 ? -1.785 15.378 3.805 1.00 95.31 85 TYR A CA 1
ATOM 658 C C . TYR A 1 85 ? -2.855 14.908 4.797 1.00 95.31 85 TYR A C 1
ATOM 660 O O . TYR A 1 85 ? -4.038 14.900 4.462 1.00 95.31 85 TYR A O 1
ATOM 668 N N . GLY A 1 86 ? -2.471 14.552 6.025 1.00 95.94 86 GLY A N 1
ATOM 669 C CA . GLY A 1 86 ? -3.370 13.921 6.986 1.00 95.94 86 GLY A CA 1
ATOM 670 C C . GLY A 1 86 ? -3.742 12.489 6.594 1.00 95.94 86 GLY A C 1
ATOM 671 O O . GLY A 1 86 ? -3.170 11.893 5.678 1.00 95.94 86 GLY A O 1
ATOM 672 N N . GLU A 1 87 ? -4.713 11.923 7.310 1.00 97.19 87 GLU A N 1
ATOM 673 C CA . GLU A 1 87 ? -5.239 10.586 7.014 1.00 97.19 87 GLU A CA 1
ATOM 674 C C . GLU A 1 87 ? -5.972 10.603 5.667 1.00 97.19 87 GLU A C 1
ATOM 676 O O . GLU A 1 87 ? -6.935 11.347 5.479 1.00 97.19 87 GLU A O 1
ATOM 681 N N . SER A 1 88 ? -5.474 9.835 4.701 1.00 95.94 88 SER A N 1
ATOM 682 C CA . SER A 1 88 ? -5.891 9.925 3.298 1.00 95.94 88 SER A CA 1
ATOM 683 C C . SER A 1 88 ? -5.413 8.711 2.503 1.00 95.94 88 SER A C 1
ATOM 685 O O . SER A 1 88 ? -4.587 7.932 2.978 1.00 95.94 88 SER A O 1
ATOM 687 N N . VAL A 1 89 ? -5.930 8.532 1.285 1.00 95.75 89 VAL A N 1
ATOM 688 C CA . VAL A 1 89 ? -5.431 7.489 0.375 1.00 95.75 89 VAL A CA 1
ATOM 689 C C . VAL A 1 89 ? -3.961 7.767 0.055 1.00 95.75 89 VAL A C 1
ATOM 691 O O . VAL A 1 89 ? -3.621 8.856 -0.403 1.00 95.75 89 VAL A O 1
ATOM 694 N N . TYR A 1 90 ? -3.101 6.778 0.293 1.00 95.06 90 TYR A N 1
ATOM 695 C CA . TYR A 1 90 ? -1.647 6.899 0.153 1.00 95.06 90 TYR A CA 1
ATOM 696 C C . TYR A 1 90 ? -1.088 6.005 -0.963 1.00 95.06 90 TYR A C 1
ATOM 698 O O . TYR A 1 90 ? -0.097 6.370 -1.602 1.00 95.06 90 TYR A O 1
ATOM 706 N N . LEU A 1 91 ? -1.734 4.866 -1.240 1.00 95.44 91 LEU A N 1
ATOM 707 C CA . LEU A 1 91 ? -1.299 3.914 -2.260 1.00 95.44 91 LEU A CA 1
ATOM 708 C C . LEU A 1 91 ? -2.495 3.329 -3.016 1.00 95.44 91 LEU A C 1
ATOM 710 O O . LEU A 1 91 ? -3.496 2.930 -2.423 1.00 95.44 91 LEU A O 1
ATOM 714 N N . LEU A 1 92 ? -2.367 3.249 -4.341 1.00 94.81 92 LEU A N 1
ATOM 715 C CA . LEU A 1 92 ? -3.208 2.400 -5.185 1.00 94.81 92 LEU A CA 1
ATOM 716 C C . LEU A 1 92 ? -2.368 1.256 -5.737 1.00 94.81 92 LEU A C 1
ATOM 718 O O . LEU A 1 92 ? -1.398 1.502 -6.455 1.00 94.81 92 LEU A O 1
ATOM 722 N N . GLY A 1 93 ? -2.746 0.016 -5.443 1.00 93.81 93 GLY A N 1
ATOM 723 C CA . GLY A 1 93 ? -2.075 -1.161 -5.986 1.00 93.81 93 GLY A CA 1
ATOM 724 C C . GLY A 1 93 ? -2.802 -1.720 -7.195 1.00 93.81 93 GLY A C 1
ATOM 725 O O . GLY A 1 93 ? -4.002 -1.951 -7.137 1.00 93.81 93 GLY A O 1
ATOM 726 N N . PHE A 1 94 ? -2.084 -1.992 -8.281 1.00 93.12 94 PHE A N 1
ATOM 727 C CA . PHE A 1 94 ? -2.614 -2.579 -9.510 1.00 93.12 94 PHE A CA 1
ATOM 728 C C . PHE A 1 94 ? -1.949 -3.916 -9.809 1.00 93.12 94 PHE A C 1
ATOM 730 O O . PHE A 1 94 ? -0.725 -4.046 -9.742 1.00 93.12 94 PHE A O 1
ATOM 737 N N . MET A 1 95 ? -2.764 -4.893 -10.207 1.00 90.69 95 MET A N 1
ATOM 738 C CA . MET A 1 95 ? -2.267 -6.151 -10.749 1.00 90.69 95 MET A CA 1
ATOM 739 C C . MET A 1 95 ? -1.974 -6.009 -12.237 1.00 90.69 95 MET A C 1
ATOM 741 O O . MET A 1 95 ? -2.824 -5.578 -13.025 1.00 90.69 95 MET A O 1
ATOM 745 N N . VAL A 1 96 ? -0.762 -6.392 -12.618 1.00 93.19 96 VAL A N 1
ATOM 746 C CA . VAL A 1 96 ? -0.279 -6.311 -13.994 1.00 93.19 96 VAL A CA 1
ATOM 747 C C . VAL A 1 96 ? 0.357 -7.630 -14.402 1.00 93.19 96 VAL A C 1
ATOM 749 O O . VAL A 1 96 ? 0.943 -8.330 -13.583 1.00 93.19 96 VAL A O 1
ATOM 752 N N . GLU A 1 97 ? 0.256 -7.956 -15.686 1.00 92.00 97 GLU A N 1
ATOM 753 C CA . GLU A 1 97 ? 0.869 -9.169 -16.248 1.00 92.00 97 GLU A CA 1
ATOM 754 C C . GLU A 1 97 ? 2.403 -9.077 -16.261 1.00 92.00 97 GLU A C 1
ATOM 756 O O . GLU A 1 97 ? 3.093 -10.071 -16.062 1.00 92.00 97 GLU A O 1
ATOM 761 N N . ASP A 1 98 ? 2.933 -7.871 -16.488 1.00 94.62 98 ASP A N 1
ATOM 762 C CA . ASP A 1 98 ? 4.362 -7.599 -16.632 1.00 94.62 98 ASP A CA 1
ATOM 763 C C . ASP A 1 98 ? 4.712 -6.274 -15.939 1.00 94.62 98 ASP A C 1
ATOM 765 O O . ASP A 1 98 ? 4.361 -5.180 -16.406 1.00 94.62 98 ASP A O 1
ATOM 769 N N . VAL A 1 99 ? 5.387 -6.382 -14.791 1.00 96.31 99 VAL A N 1
ATOM 770 C CA . VAL A 1 99 ? 5.779 -5.234 -13.962 1.00 96.31 99 VAL A CA 1
ATOM 771 C C . VAL A 1 99 ? 6.837 -4.385 -14.664 1.00 96.31 99 VAL A C 1
ATOM 773 O O . VAL A 1 99 ? 6.733 -3.161 -14.645 1.00 96.31 99 VAL A O 1
ATOM 776 N N . TYR A 1 100 ? 7.801 -5.006 -15.348 1.00 97.38 100 TYR A N 1
ATOM 777 C CA . TYR A 1 100 ? 8.879 -4.298 -16.044 1.00 97.38 100 TYR A CA 1
ATOM 778 C C . TYR A 1 100 ? 8.319 -3.464 -17.191 1.00 97.38 100 TYR A C 1
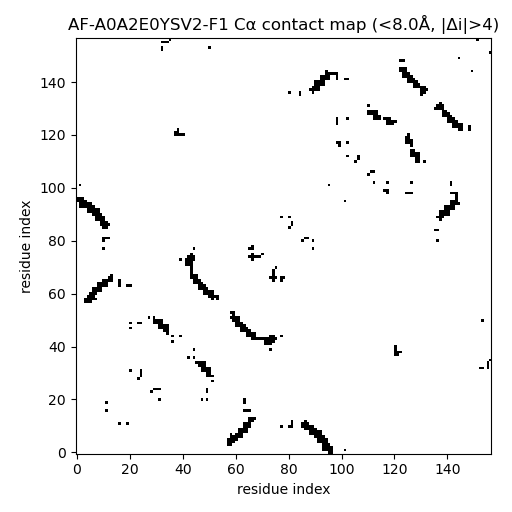ATOM 780 O O . TYR A 1 100 ? 8.585 -2.264 -17.290 1.00 97.38 100 TYR A O 1
ATOM 788 N N . LYS A 1 101 ? 7.473 -4.070 -18.031 1.00 96.88 101 LYS A N 1
ATOM 789 C CA . LYS A 1 101 ? 6.817 -3.352 -19.127 1.00 96.88 101 LYS A CA 1
ATOM 790 C C . LYS A 1 101 ? 5.946 -2.207 -18.608 1.00 96.88 101 LYS A C 1
ATOM 792 O O . LYS A 1 101 ? 6.032 -1.098 -19.136 1.00 96.88 101 LYS A O 1
ATOM 797 N N . THR A 1 102 ? 5.145 -2.447 -17.568 1.00 96.88 102 THR A N 1
ATOM 798 C CA . THR A 1 102 ? 4.256 -1.412 -17.015 1.00 96.88 102 THR A CA 1
ATOM 799 C C . THR A 1 102 ? 5.047 -0.263 -16.389 1.00 96.88 102 THR A C 1
ATOM 801 O O . THR A 1 102 ? 4.702 0.899 -16.601 1.00 96.88 102 THR A O 1
ATOM 804 N N . GLN A 1 103 ? 6.145 -0.558 -15.684 1.00 97.62 103 GLN A N 1
ATOM 805 C CA . GLN A 1 103 ? 7.050 0.460 -15.151 1.00 97.62 103 GLN A CA 1
ATOM 806 C C . GLN A 1 103 ? 7.568 1.370 -16.270 1.00 97.62 103 GLN A C 1
ATOM 808 O O . GLN A 1 103 ? 7.449 2.590 -16.176 1.00 97.62 103 GLN A O 1
ATOM 813 N N . GLN A 1 104 ? 8.077 0.790 -17.360 1.00 97.56 104 GLN A N 1
ATOM 814 C CA . GLN A 1 104 ? 8.585 1.555 -18.502 1.00 97.56 104 GLN A CA 1
ATOM 815 C C . GLN A 1 104 ? 7.500 2.426 -19.155 1.00 97.56 104 GLN A C 1
ATOM 817 O O . GLN A 1 104 ? 7.764 3.556 -19.570 1.00 97.56 104 GLN A O 1
ATOM 822 N N . GLU A 1 105 ? 6.265 1.934 -19.246 1.00 96.62 105 GLU A N 1
ATOM 823 C CA . GLU A 1 105 ? 5.132 2.704 -19.772 1.00 96.62 105 GLU A CA 1
ATOM 824 C C . GLU A 1 105 ? 4.737 3.875 -18.860 1.00 96.62 105 GLU A C 1
ATOM 826 O O . GLU A 1 105 ? 4.442 4.963 -19.360 1.00 96.62 105 GLU A O 1
ATOM 831 N N . LEU A 1 106 ? 4.767 3.684 -17.538 1.00 95.75 106 LEU A N 1
ATOM 832 C CA . LEU A 1 106 ? 4.498 4.740 -16.561 1.00 95.75 106 LEU A CA 1
ATOM 833 C C . LEU A 1 106 ? 5.632 5.775 -16.515 1.00 95.75 106 LEU A C 1
ATOM 835 O O . LEU A 1 106 ? 5.358 6.974 -16.489 1.00 95.75 106 LEU A O 1
ATOM 839 N N . MET A 1 107 ? 6.893 5.352 -16.622 1.00 96.44 107 MET A N 1
ATOM 840 C CA . MET A 1 107 ? 8.037 6.269 -16.707 1.00 96.44 107 MET A CA 1
ATOM 841 C C . MET A 1 107 ? 7.954 7.183 -17.936 1.00 96.44 107 MET A C 1
ATOM 843 O O . MET A 1 107 ? 8.188 8.384 -17.831 1.00 96.44 107 MET A O 1
ATOM 847 N N . LYS A 1 108 ? 7.508 6.664 -19.090 1.00 97.12 108 LYS A N 1
ATOM 848 C CA . LYS A 1 108 ? 7.240 7.483 -20.292 1.00 97.12 108 LYS A CA 1
ATOM 849 C C . LYS A 1 108 ? 6.141 8.532 -20.086 1.00 97.12 108 LYS A C 1
ATOM 851 O O . LYS A 1 108 ? 6.050 9.473 -20.869 1.00 97.12 108 LYS A O 1
ATOM 856 N N . LYS A 1 109 ? 5.299 8.367 -19.062 1.00 94.12 109 LYS A N 1
ATOM 857 C CA . LYS A 1 109 ? 4.244 9.313 -18.666 1.00 94.12 109 LYS A CA 1
ATOM 858 C C . LYS A 1 109 ? 4.683 10.261 -17.544 1.00 94.12 109 LYS A C 1
ATOM 860 O O . LYS A 1 109 ? 3.866 11.054 -17.093 1.00 94.12 109 LYS A O 1
ATOM 865 N N . GLY A 1 110 ? 5.947 10.197 -17.119 1.00 94.25 110 GLY A N 1
ATOM 866 C CA . GLY A 1 110 ? 6.518 11.083 -16.104 1.00 94.25 110 GLY A CA 1
ATOM 867 C C . GLY A 1 110 ? 6.446 10.557 -14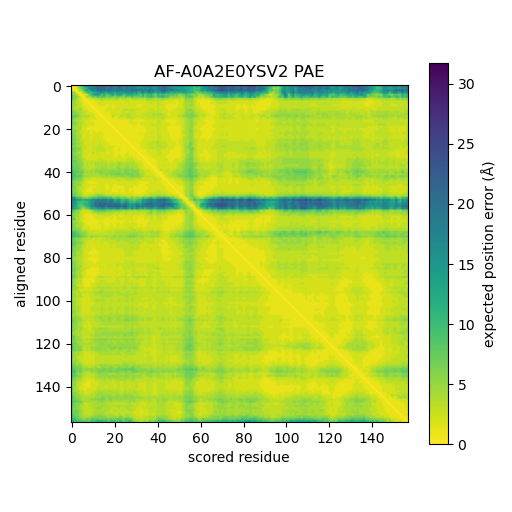.672 1.00 94.25 110 GLY A C 1
ATOM 868 O O . GLY A 1 110 ? 6.776 11.297 -13.752 1.00 94.25 110 GLY A O 1
ATOM 869 N N . PHE A 1 111 ? 6.041 9.301 -14.455 1.00 95.69 111 PHE A N 1
ATOM 870 C CA . PHE A 1 111 ? 6.123 8.700 -13.124 1.00 95.69 111 PHE A CA 1
ATOM 871 C C . PHE A 1 111 ? 7.563 8.300 -12.794 1.00 95.69 111 PHE A C 1
ATOM 873 O O . PHE A 1 111 ? 8.241 7.649 -13.588 1.00 95.69 111 PHE A O 1
ATOM 880 N N . GLU A 1 112 ? 8.003 8.630 -11.585 1.00 96.56 112 GLU A N 1
ATOM 881 C CA . GLU A 1 112 ? 9.255 8.132 -11.018 1.00 96.56 112 GLU A CA 1
ATOM 882 C C . GLU A 1 112 ? 8.977 6.970 -10.068 1.00 96.56 112 GLU A C 1
ATOM 884 O O . GLU A 1 112 ? 7.976 6.979 -9.354 1.00 96.56 112 GLU A O 1
ATOM 889 N N . PHE A 1 113 ? 9.878 5.991 -10.019 1.00 96.31 113 PHE A N 1
ATOM 890 C CA . PHE A 1 113 ? 9.783 4.839 -9.122 1.00 96.31 113 PHE A CA 1
ATOM 891 C C . PHE A 1 113 ? 10.760 4.951 -7.955 1.00 96.31 113 PHE A C 1
ATOM 893 O O . PHE A 1 113 ? 11.792 5.619 -8.059 1.00 96.31 113 PHE A O 1
ATOM 900 N N . ARG A 1 114 ? 10.412 4.322 -6.826 1.00 92.88 114 ARG A N 1
ATOM 901 C CA . ARG A 1 114 ? 11.280 4.245 -5.642 1.00 92.88 114 ARG A CA 1
ATOM 902 C C . ARG A 1 114 ? 12.549 3.457 -5.948 1.00 92.88 114 ARG A C 1
ATOM 904 O O . ARG A 1 114 ? 13.641 3.899 -5.606 1.00 92.88 114 ARG A O 1
ATOM 911 N N . SER A 1 115 ? 12.403 2.339 -6.658 1.00 94.25 115 SER A N 1
ATOM 912 C CA . SER A 1 115 ? 13.521 1.514 -7.113 1.00 94.25 115 SER A CA 1
ATOM 913 C C . SER A 1 115 ? 13.725 1.653 -8.626 1.00 94.25 115 SER A C 1
ATOM 915 O O . SER A 1 115 ? 12.733 1.712 -9.359 1.00 94.25 115 SER A O 1
ATOM 917 N N . PRO A 1 116 ? 14.980 1.665 -9.122 1.00 95.38 116 PRO A N 1
ATOM 918 C CA . PRO A 1 116 ? 15.260 1.698 -10.560 1.00 95.38 116 PRO A CA 1
ATOM 919 C C . PRO A 1 116 ? 14.659 0.511 -11.321 1.00 95.38 116 PRO A C 1
ATOM 921 O O . PRO A 1 116 ? 14.218 0.668 -12.453 1.00 95.38 116 PRO A O 1
ATOM 924 N N . GLU A 1 117 ? 14.597 -0.656 -10.681 1.00 96.62 117 GLU A N 1
ATOM 925 C CA . GLU A 1 117 ? 14.037 -1.893 -11.226 1.00 96.62 117 GLU A CA 1
ATOM 926 C C . GLU A 1 117 ? 13.012 -2.487 -10.245 1.00 96.62 117 GLU A C 1
ATOM 928 O O . GLU A 1 117 ? 13.154 -2.276 -9.035 1.00 96.62 117 GLU A O 1
ATOM 933 N N . PRO A 1 118 ? 12.004 -3.239 -10.731 1.00 96.88 118 PRO A N 1
ATOM 934 C CA . PRO A 1 118 ? 11.091 -3.996 -9.882 1.00 96.88 118 PRO A CA 1
ATOM 935 C C . PRO A 1 118 ? 11.809 -4.943 -8.915 1.00 96.88 118 PRO A C 1
ATOM 937 O O . PRO A 1 118 ? 12.798 -5.591 -9.265 1.00 96.88 118 PRO A O 1
ATOM 940 N N . THR A 1 119 ? 11.264 -5.069 -7.710 1.00 94.62 119 THR A N 1
ATOM 941 C CA . THR A 1 119 ? 11.808 -5.870 -6.611 1.00 94.62 119 THR A CA 1
ATOM 942 C C . THR A 1 119 ? 10.914 -7.072 -6.307 1.00 94.62 119 THR A C 1
ATOM 944 O O . THR A 1 119 ? 9.704 -7.063 -6.548 1.00 94.62 119 THR A O 1
ATOM 947 N N . ARG A 1 120 ? 11.512 -8.152 -5.791 1.00 93.31 120 ARG A N 1
ATOM 948 C CA . ARG A 1 120 ? 10.783 -9.348 -5.341 1.00 93.31 120 ARG A CA 1
ATOM 949 C C . ARG A 1 120 ? 10.399 -9.208 -3.865 1.00 93.31 120 ARG A C 1
ATOM 951 O O . ARG A 1 120 ? 11.201 -8.739 -3.065 1.00 93.31 120 ARG A O 1
ATOM 958 N N . TYR A 1 121 ? 9.198 -9.665 -3.524 1.00 90.88 121 TYR A N 1
ATOM 959 C CA . TYR A 1 121 ? 8.634 -9.684 -2.170 1.00 90.88 121 TYR A CA 1
ATOM 960 C C . TYR A 1 121 ? 7.807 -10.963 -1.950 1.00 90.88 121 TYR A C 1
ATOM 962 O O . TYR A 1 121 ? 7.701 -11.796 -2.853 1.00 90.88 121 TYR A O 1
ATOM 970 N N . ALA A 1 122 ? 7.207 -11.128 -0.765 1.00 89.69 122 ALA A N 1
ATOM 971 C CA . ALA A 1 122 ? 6.510 -12.358 -0.364 1.00 89.69 122 ALA A CA 1
ATOM 972 C C . ALA A 1 122 ? 5.386 -12.811 -1.321 1.00 89.69 122 ALA A C 1
ATOM 974 O O . ALA A 1 122 ? 5.112 -14.009 -1.448 1.00 89.69 122 ALA A O 1
ATOM 975 N N . ALA A 1 123 ? 4.741 -11.873 -2.023 1.00 90.69 123 ALA A N 1
ATOM 976 C CA . ALA A 1 123 ? 3.628 -12.185 -2.917 1.00 90.69 123 ALA A CA 1
ATOM 977 C C . ALA A 1 123 ? 4.010 -12.264 -4.404 1.00 90.69 123 ALA A C 1
ATOM 979 O O . ALA A 1 123 ? 3.163 -12.679 -5.192 1.00 90.69 123 ALA A O 1
ATOM 980 N N . GLY A 1 124 ? 5.232 -11.884 -4.801 1.00 94.00 124 GLY A N 1
ATOM 981 C CA . GLY A 1 124 ? 5.663 -11.866 -6.203 1.00 94.00 124 GLY A CA 1
ATOM 982 C C . GLY A 1 124 ? 6.690 -10.774 -6.505 1.00 94.00 124 GLY A C 1
ATOM 983 O O . GLY A 1 124 ? 7.684 -10.632 -5.796 1.00 94.00 124 GLY A O 1
ATOM 984 N N . ILE A 1 125 ? 6.465 -10.002 -7.570 1.00 95.75 125 ILE A N 1
ATOM 985 C CA . ILE A 1 125 ? 7.323 -8.885 -8.000 1.00 95.75 125 ILE A CA 1
ATOM 986 C C . ILE A 1 125 ? 6.500 -7.596 -7.998 1.00 95.75 125 ILE A C 1
ATOM 988 O O . ILE A 1 125 ? 5.349 -7.604 -8.434 1.00 95.75 125 ILE A O 1
ATOM 992 N N . HIS A 1 126 ? 7.071 -6.487 -7.531 1.00 95.75 126 HIS A N 1
ATOM 993 C CA . HIS A 1 126 ? 6.404 -5.187 -7.528 1.00 95.75 126 HIS A CA 1
ATOM 994 C C . HIS A 1 126 ? 7.370 -4.017 -7.724 1.00 95.75 126 HIS A C 1
ATOM 996 O O . HIS A 1 126 ? 8.585 -4.168 -7.663 1.00 95.75 126 HIS A O 1
ATOM 1002 N N . ASN A 1 127 ? 6.812 -2.833 -7.952 1.00 96.25 127 ASN A N 1
ATOM 1003 C CA . ASN A 1 127 ? 7.486 -1.564 -7.700 1.00 96.25 127 ASN A CA 1
ATOM 1004 C C . ASN A 1 127 ? 6.435 -0.520 -7.299 1.00 96.25 127 ASN A C 1
ATOM 1006 O O . ASN A 1 127 ? 5.241 -0.701 -7.557 1.00 96.25 127 ASN A O 1
ATOM 1010 N N . ILE A 1 128 ? 6.872 0.561 -6.662 1.00 95.50 128 ILE A N 1
ATOM 1011 C CA . ILE A 1 128 ? 6.012 1.637 -6.173 1.00 95.50 128 ILE A CA 1
ATOM 1012 C C . ILE A 1 128 ? 6.539 2.958 -6.729 1.00 95.50 128 ILE A C 1
ATOM 1014 O O . ILE A 1 128 ? 7.746 3.214 -6.707 1.00 95.50 128 ILE A O 1
ATOM 1018 N N . THR A 1 129 ? 5.650 3.806 -7.242 1.00 96.25 129 THR A N 1
ATOM 1019 C CA . THR A 1 129 ? 6.043 5.154 -7.654 1.00 96.25 129 THR A CA 1
ATOM 1020 C C . THR A 1 129 ? 6.475 5.977 -6.443 1.00 96.25 129 THR A C 1
ATOM 1022 O O . THR A 1 129 ? 6.043 5.746 -5.311 1.00 96.25 129 THR A O 1
ATOM 1025 N N . LYS A 1 130 ? 7.304 6.994 -6.656 1.00 94.50 130 LYS A N 1
ATOM 1026 C CA . LYS A 1 130 ? 7.449 8.053 -5.658 1.00 94.50 130 LYS A CA 1
ATOM 1027 C C . LYS A 1 130 ? 6.092 8.761 -5.464 1.00 94.50 130 LYS A C 1
ATOM 1029 O O . LYS A 1 130 ? 5.283 8.763 -6.403 1.00 94.50 130 LYS A O 1
ATOM 1034 N N . PRO A 1 131 ? 5.831 9.350 -4.282 1.00 92.50 131 PRO A N 1
ATOM 1035 C CA . PRO A 1 131 ? 4.653 10.181 -4.054 1.00 92.50 131 PRO A CA 1
ATOM 1036 C C . PRO A 1 131 ? 4.527 11.266 -5.124 1.00 92.50 131 PRO A C 1
ATOM 1038 O O . PRO A 1 131 ? 5.499 11.966 -5.415 1.00 92.50 131 PRO A O 1
ATOM 1041 N N . HIS A 1 132 ? 3.341 11.415 -5.712 1.00 89.69 132 HIS A N 1
ATOM 1042 C CA . HIS A 1 132 ? 3.098 12.432 -6.730 1.00 89.69 132 HIS A CA 1
ATOM 1043 C C . HIS A 1 132 ? 2.313 13.605 -6.130 1.00 89.69 132 HIS A C 1
ATOM 1045 O O . HIS A 1 132 ? 1.128 13.481 -5.824 1.00 89.69 132 HIS A O 1
ATOM 1051 N N . ASP A 1 133 ? 2.940 14.776 -5.995 1.00 86.69 133 ASP A N 1
ATOM 1052 C CA . ASP A 1 133 ? 2.314 15.957 -5.371 1.00 86.69 133 ASP A CA 1
ATOM 1053 C C . ASP A 1 133 ? 1.048 16.425 -6.112 1.00 86.69 133 ASP A C 1
ATOM 1055 O O . ASP A 1 133 ? 0.064 16.814 -5.487 1.00 86.69 133 ASP A O 1
ATOM 1059 N N . GLY A 1 134 ? 1.016 16.293 -7.445 1.00 87.69 134 GLY A N 1
ATOM 1060 C CA . GLY A 1 134 ? -0.189 16.557 -8.248 1.00 87.69 134 GLY A CA 1
ATOM 1061 C C . GLY A 1 134 ? -1.349 15.579 -8.001 1.00 87.69 134 GLY A C 1
ATOM 1062 O O . GLY A 1 134 ? -2.443 15.800 -8.506 1.00 87.69 134 GLY A O 1
ATOM 1063 N N . LEU A 1 135 ? -1.112 14.510 -7.234 1.00 89.50 135 LEU A N 1
ATOM 1064 C CA . LEU A 1 135 ? -2.092 13.511 -6.806 1.00 89.50 135 LEU A CA 1
ATOM 1065 C C . LEU A 1 135 ? -2.170 13.440 -5.268 1.00 89.50 135 LEU A C 1
ATOM 1067 O O . LEU A 1 135 ? -2.446 12.382 -4.720 1.00 89.50 135 LEU A O 1
ATOM 1071 N N . GLN A 1 136 ? -1.895 14.546 -4.565 1.00 90.50 136 GLN A N 1
ATOM 1072 C CA . GLN A 1 136 ? -1.936 14.615 -3.093 1.00 90.50 136 GLN A CA 1
ATOM 1073 C C . GLN A 1 136 ? -1.019 13.589 -2.399 1.00 90.50 136 GLN A C 1
ATOM 1075 O O . GLN A 1 136 ? -1.390 12.978 -1.403 1.00 90.50 136 GLN A O 1
ATOM 1080 N N . GLY A 1 137 ? 0.179 13.365 -2.946 1.00 91.75 137 GLY A N 1
ATOM 1081 C CA . GLY A 1 137 ? 1.141 12.417 -2.376 1.00 91.75 137 GLY A CA 1
ATOM 1082 C C . GLY A 1 137 ? 0.833 10.948 -2.667 1.00 91.75 137 GLY A C 1
ATOM 1083 O O . GLY 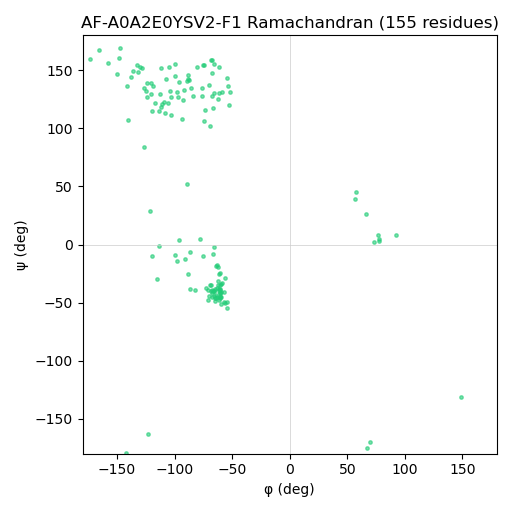A 1 137 ? 1.568 10.073 -2.211 1.00 91.75 137 GLY A O 1
ATOM 1084 N N . LEU A 1 138 ? -0.197 10.662 -3.467 1.00 94.69 138 LEU A N 1
ATOM 1085 C CA . LEU A 1 138 ? -0.545 9.302 -3.847 1.00 94.69 138 LEU A CA 1
ATOM 1086 C C . LEU A 1 138 ? 0.621 8.603 -4.556 1.00 94.69 138 LEU A C 1
ATOM 1088 O O . LEU A 1 138 ? 1.202 9.131 -5.510 1.00 94.69 138 LEU A O 1
ATOM 1092 N N . SER A 1 139 ? 0.925 7.392 -4.102 1.00 95.50 139 SER A N 1
ATOM 1093 C CA . SER A 1 139 ? 1.806 6.452 -4.789 1.00 95.50 139 SER A CA 1
ATOM 1094 C C . SER A 1 139 ? 0.986 5.413 -5.562 1.00 95.50 139 SER A C 1
ATOM 1096 O O . SER A 1 139 ? -0.156 5.104 -5.218 1.00 95.50 139 SER A O 1
ATOM 1098 N N . ILE A 1 140 ? 1.578 4.837 -6.604 1.00 95.44 140 ILE A N 1
ATOM 1099 C CA . ILE A 1 140 ? 1.001 3.734 -7.375 1.00 95.44 140 ILE A CA 1
ATOM 1100 C C . ILE A 1 140 ? 1.917 2.523 -7.225 1.00 95.44 140 ILE A C 1
ATOM 1102 O O . ILE A 1 140 ? 3.089 2.588 -7.589 1.00 95.44 140 ILE A O 1
ATOM 1106 N N . GLN A 1 141 ? 1.387 1.413 -6.717 1.00 95.44 141 GLN A N 1
ATOM 1107 C CA . GLN A 1 141 ? 2.049 0.115 -6.765 1.00 95.44 141 GLN A CA 1
ATOM 1108 C C . GLN A 1 141 ? 1.603 -0.630 -8.019 1.00 95.44 141 GLN A C 1
ATOM 1110 O O . GLN A 1 141 ? 0.414 -0.746 -8.308 1.00 95.44 141 GLN A O 1
ATOM 1115 N N . ILE A 1 142 ? 2.563 -1.197 -8.737 1.00 96.00 142 ILE A N 1
ATOM 1116 C CA . ILE A 1 142 ? 2.315 -2.205 -9.766 1.00 96.00 142 ILE A CA 1
ATOM 1117 C C . ILE A 1 142 ? 2.895 -3.523 -9.276 1.00 96.00 142 ILE A C 1
ATOM 1119 O O . ILE A 1 142 ? 4.040 -3.565 -8.830 1.00 96.00 142 ILE A O 1
ATOM 1123 N N . ALA A 1 143 ? 2.104 -4.589 -9.323 1.00 94.69 143 ALA A N 1
ATOM 1124 C CA . ALA A 1 143 ? 2.515 -5.895 -8.835 1.00 94.69 143 ALA A CA 1
ATOM 1125 C C . ALA A 1 143 ? 2.085 -7.014 -9.786 1.00 94.69 143 ALA A C 1
ATOM 1127 O O . ALA A 1 143 ? 1.001 -6.981 -10.370 1.00 94.69 143 ALA A O 1
ATOM 1128 N N . CYS A 1 144 ? 2.931 -8.031 -9.896 1.00 93.75 144 CYS A N 1
ATOM 1129 C CA . CYS A 1 144 ? 2.603 -9.324 -10.475 1.00 93.75 144 CYS A CA 1
ATOM 1130 C C . CYS A 1 144 ? 2.826 -10.367 -9.384 1.00 93.75 144 CYS A C 1
ATOM 1132 O O . CYS A 1 144 ? 3.934 -10.523 -8.870 1.00 93.75 144 CYS A O 1
ATOM 1134 N N . HIS A 1 145 ? 1.742 -11.010 -8.971 1.00 91.88 145 HIS A N 1
ATOM 1135 C CA . HIS A 1 145 ? 1.741 -11.965 -7.878 1.00 91.88 145 HIS A CA 1
ATOM 1136 C C . HIS A 1 145 ? 2.055 -13.363 -8.405 1.00 91.88 145 HIS A C 1
ATOM 1138 O O . HIS A 1 145 ? 1.550 -13.757 -9.456 1.00 91.88 145 HIS A O 1
ATOM 1144 N N . ASP A 1 146 ? 2.809 -14.133 -7.628 1.00 93.12 146 ASP A N 1
ATOM 1145 C CA . ASP A 1 146 ? 3.023 -15.549 -7.897 1.00 93.12 146 ASP A CA 1
ATOM 1146 C C . ASP A 1 146 ? 1.708 -16.340 -7.699 1.00 93.12 146 ASP A C 1
ATOM 1148 O O . ASP A 1 146 ? 0.788 -15.915 -6.986 1.00 93.12 146 ASP A O 1
ATOM 1152 N N . GLN A 1 147 ? 1.615 -17.526 -8.309 1.00 90.12 147 GLN A N 1
ATOM 1153 C CA . GLN A 1 147 ? 0.444 -18.400 -8.180 1.00 90.12 147 GLN A CA 1
ATOM 1154 C C . GLN A 1 147 ? 0.104 -18.666 -6.697 1.00 90.12 147 GLN A C 1
ATOM 1156 O O . GLN A 1 147 ? 0.982 -18.911 -5.861 1.00 90.12 147 GLN A O 1
ATOM 1161 N N . GLY A 1 148 ? -1.188 -18.599 -6.359 1.00 88.31 148 GLY A N 1
ATOM 1162 C CA . GLY A 1 148 ? -1.696 -18.843 -5.003 1.00 88.31 148 GLY A CA 1
ATOM 1163 C C . GLY A 1 148 ? -1.402 -17.734 -3.986 1.00 88.31 148 GLY A C 1
ATOM 1164 O O . GLY A 1 148 ? -1.762 -17.874 -2.823 1.00 88.31 148 GLY A O 1
ATOM 1165 N N . ALA A 1 149 ? -0.770 -16.621 -4.379 1.00 88.31 149 ALA A N 1
ATOM 1166 C CA . ALA A 1 149 ? -0.496 -15.523 -3.448 1.00 88.31 149 ALA A CA 1
ATOM 1167 C C . ALA A 1 149 ? -1.772 -14.884 -2.877 1.00 88.31 149 ALA A C 1
ATOM 1169 O O . ALA A 1 149 ? -1.759 -14.408 -1.747 1.00 88.31 149 ALA A O 1
ATOM 1170 N N . LEU A 1 150 ? -2.867 -14.862 -3.646 1.00 85.38 150 LEU A N 1
ATOM 1171 C CA . LEU A 1 150 ? -4.151 -14.358 -3.155 1.00 85.38 150 LEU A CA 1
ATOM 1172 C C . LEU A 1 150 ? -4.734 -15.265 -2.066 1.00 85.38 150 LEU A C 1
ATOM 1174 O O . LEU A 1 150 ? -5.239 -14.753 -1.073 1.00 85.38 150 LEU A O 1
ATOM 1178 N N . ASP A 1 151 ? -4.646 -16.582 -2.251 1.00 88.56 151 ASP A N 1
ATOM 1179 C CA . ASP A 1 151 ? -5.171 -17.557 -1.293 1.00 88.56 151 ASP A CA 1
ATOM 1180 C C . ASP A 1 151 ? -4.368 -17.507 0.010 1.00 88.56 151 ASP A C 1
ATOM 1182 O O . ASP A 1 151 ? -4.951 -17.367 1.078 1.00 88.56 151 ASP A O 1
ATOM 1186 N N . ARG A 1 152 ? -3.029 -17.455 -0.084 1.00 89.62 152 ARG A N 1
ATOM 1187 C CA . ARG A 1 152 ? -2.157 -17.247 1.086 1.00 89.62 152 ARG A CA 1
ATOM 1188 C C . ARG A 1 152 ? -2.534 -15.987 1.860 1.00 89.62 152 ARG A C 1
ATOM 1190 O O . ARG A 1 152 ? -2.747 -16.055 3.064 1.00 89.62 152 ARG A O 1
ATOM 1197 N N . TRP A 1 153 ? -2.683 -14.860 1.166 1.00 88.06 153 TRP A N 1
ATOM 1198 C CA . TRP A 1 153 ? -3.076 -13.610 1.811 1.00 88.06 153 TRP A CA 1
ATOM 1199 C C . TRP A 1 153 ? -4.451 -13.712 2.495 1.00 88.06 153 TRP A C 1
ATOM 1201 O O . TRP A 1 153 ? -4.596 -13.246 3.621 1.00 88.06 153 TRP A O 1
ATOM 1211 N N . ARG A 1 154 ? -5.446 -14.354 1.862 1.00 85.56 154 ARG A N 1
ATOM 1212 C CA . ARG A 1 154 ? -6.780 -14.573 2.458 1.00 85.56 154 ARG A CA 1
ATOM 1213 C C . ARG A 1 154 ? -6.733 -15.426 3.720 1.00 85.56 154 ARG A C 1
ATOM 1215 O O . ARG A 1 154 ? -7.487 -15.161 4.649 1.00 85.56 154 ARG A O 1
ATOM 1222 N N . ASP A 1 155 ? -5.823 -16.389 3.764 1.00 88.00 155 ASP A N 1
ATOM 1223 C CA . ASP A 1 155 ? -5.589 -17.246 4.927 1.00 88.00 155 ASP A CA 1
ATOM 1224 C C . ASP A 1 155 ? -4.771 -16.542 6.029 1.00 88.00 155 ASP A C 1
ATOM 1226 O O . ASP A 1 155 ? -4.385 -17.171 7.017 1.00 88.00 155 ASP A O 1
ATOM 1230 N N . GLY A 1 156 ? -4.464 -15.249 5.861 1.00 82.75 156 GLY A N 1
ATOM 1231 C CA . GLY A 1 156 ? -3.623 -14.486 6.779 1.00 82.75 156 GLY A CA 1
ATOM 1232 C C . GLY A 1 156 ? -2.173 -14.968 6.794 1.00 82.75 156 GLY A C 1
ATOM 1233 O O . GLY A 1 156 ? -1.494 -14.827 7.815 1.00 82.75 156 GLY A O 1
ATOM 1234 N N . GLN A 1 157 ? -1.707 -15.577 5.696 1.00 76.31 157 GLN A N 1
ATOM 1235 C CA . GLN A 1 157 ? -0.328 -16.030 5.525 1.00 76.31 157 GLN A CA 1
ATOM 1236 C C . GLN A 1 157 ? 0.570 -14.961 4.938 1.00 76.31 157 GLN A C 1
ATOM 1238 O O . GLN A 1 157 ? 0.137 -14.213 4.038 1.00 76.31 157 GLN A O 1
#

Radius of gyration: 14.92 Å; Cα contacts (8 Å, |Δi|>4): 328; chains: 1; bounding box: 35×36×38 Å

Solvent-accessible surface area (backbone atoms only — not comparable to full-atom values): 8373 Å² total; per-residue (Å²): 108,82,74,38,42,39,32,44,29,27,39,37,55,57,95,42,43,68,61,50,48,52,52,50,25,68,73,70,74,40,72,67,36,65,58,58,66,63,76,39,87,56,40,27,62,52,36,37,32,36,61,41,82,86,58,98,59,59,50,46,28,43,31,43,34,17,41,43,99,74,83,30,63,40,8,51,55,48,42,55,44,39,75,74,64,41,73,37,69,38,36,40,30,30,37,28,82,49,47,67,62,50,49,55,56,42,40,78,71,71,52,53,56,72,51,99,61,74,45,77,53,76,46,31,39,30,47,41,35,46,62,33,72,97,57,70,44,29,21,46,32,39,30,29,67,44,90,65,35,68,59,38,45,74,72,58,93

Secondary structure (DSSP, 8-state):
-EEEEEEEEEE--GGGHHHHHHHHHHHHT---EEPPGGG-TT--EEEEEEEPP-SSSS--EEEEEEE-SS--HHHHHHHHHHHHH-SEEEEEEEEES-HHHHHHHHHTTT--BSSSS-EEETTEEEEEBPPBGGGTTBEEEEEEEPTTHHHHHHTT-

Sequence (157 aa):
MIQFLKVIDIAVKLENLDKATKTWEDLLQVEHIPMKEEYNPDGGVRANHLPLPAGELACHAIGLMAPKDDGSEGGQVLRQHLERYGESVYLLGFMVEDVYKTQQELMKKGFEFRSPEPTRYAAGIHNITKPHDGLQGLSIQIACHDQGALDRWRDGQ

Nearest PDB structures (foldseek):
  1t47-assembly1_B  TM=7.481E-01  e=2.264E-07  Streptomyces avermitilis
  1sp9-assembly2_B  TM=7.176E-01  e=1.716E-06  Arabidopsis thaliana
  5ywh-assembly1_B  TM=7.117E-01  e=5.363E-06  Arabidopsis thaliana
  6j63-assembly2_C  TM=7.193E-01  e=8.899E-06  Arabidopsis thaliana
  5ywk-assembly1_B  TM=6.305E-01  e=4.725E-06  Arabidopsis thaliana

Mean predicted aligned error: 3.94 Å

pLDDT: mean 91.11, std 9.08, range [51.38, 98.19]

Foldseek 3Di:
DQPFFEEWEKEAAPVCQVVVQVVVCVVQVFHWQWDDQQQPVQGFKTKTWTAHPDDPHRYGTYMYIYGHPPPTPVSVLSVVLCVQQNTGGAETEIEDPDQQVVVVVVVVVVWAWPDPGWDATPFGTKTKTAQDVVVSGHIYMYDHGDPCSVVCSVVSD